Protein AF-A0A2D7BST9-F1 (afdb_monomer)

Mean predicted aligned error: 3.74 Å

Solvent-accessible surface area (backbone atoms only — not comparable to full-atom values): 4401 Å² total; per-residue (Å²): 117,68,67,63,52,54,49,53,53,51,58,56,50,33,64,56,93,43,72,68,53,22,50,47,38,43,60,50,57,76,44,48,95,76,50,51,78,66,34,51,51,45,49,52,57,55,49,70,45,54,65,65,57,43,42,44,32,59,77,73,34,42,71,59,34,45,69,75,30,65,72,54,41,74,66,75,103

Sequence (77 aa):
MTEDIIYKKLNFKARRGMKETTYIANKIINDYERLSSNEIKELEELLDLNDQEMFDLIFKDNLNFEKRFPNIKRYVK

Structure (mmCIF, N/CA/C/O backbone):
data_AF-A0A2D7BST9-F1
#
_entry.id   AF-A0A2D7BST9-F1
#
loop_
_atom_site.group_PDB
_atom_site.id
_atom_site.type_symbol
_atom_site.label_atom_id
_atom_site.label_alt_id
_atom_site.label_comp_id
_atom_site.label_asym_id
_atom_site.label_entity_id
_atom_site.label_seq_id
_atom_site.pdbx_PDB_ins_code
_atom_site.Cartn_x
_atom_site.Cartn_y
_atom_site.Cartn_z
_atom_site.occupancy
_atom_site.B_iso_or_equiv
_atom_site.auth_seq_id
_atom_site.auth_comp_id
_atom_site.auth_asym_id
_atom_site.auth_atom_id
_atom_site.pdbx_PDB_model_num
ATOM 1 N N . MET A 1 1 ? -7.739 10.233 18.798 1.00 47.97 1 MET A N 1
ATOM 2 C CA . MET A 1 1 ? -6.393 9.736 19.188 1.00 47.97 1 MET A CA 1
ATOM 3 C C . MET A 1 1 ? -5.964 8.526 18.361 1.00 47.97 1 MET A C 1
ATOM 5 O O . MET A 1 1 ? -4.827 8.504 17.922 1.00 47.97 1 MET A O 1
ATOM 9 N N . THR A 1 2 ? -6.839 7.547 18.112 1.00 60.97 2 THR A N 1
ATOM 10 C CA . THR A 1 2 ? -6.504 6.319 17.361 1.00 60.97 2 THR A CA 1
ATOM 11 C C . THR A 1 2 ? -6.185 6.563 15.879 1.00 60.97 2 THR A C 1
ATOM 13 O O . THR A 1 2 ? -5.240 5.981 15.357 1.00 60.97 2 THR A O 1
ATOM 16 N N . GLU A 1 3 ? -6.915 7.464 15.216 1.00 63.94 3 GLU A N 1
ATOM 17 C CA . GLU A 1 3 ? -6.731 7.766 13.783 1.00 63.94 3 GLU A CA 1
ATOM 18 C C . GLU A 1 3 ? -5.364 8.393 13.469 1.00 63.94 3 GLU A C 1
ATOM 20 O O . GLU A 1 3 ? -4.749 8.056 12.460 1.00 63.94 3 GLU A O 1
ATOM 25 N N . ASP A 1 4 ? -4.841 9.217 14.381 1.00 77.75 4 ASP A N 1
ATOM 26 C CA . ASP A 1 4 ? -3.526 9.861 14.262 1.00 77.75 4 ASP A CA 1
ATOM 27 C C . ASP A 1 4 ? -2.371 8.843 14.353 1.00 77.75 4 ASP A C 1
ATOM 29 O O . ASP A 1 4 ? -1.356 8.957 13.662 1.00 77.75 4 ASP A O 1
ATOM 33 N N . ILE A 1 5 ? -2.544 7.793 15.164 1.00 85.56 5 ILE A N 1
ATOM 34 C CA . ILE A 1 5 ? -1.559 6.711 15.315 1.00 85.56 5 ILE A CA 1
ATOM 35 C C . ILE A 1 5 ? -1.535 5.827 14.064 1.00 85.56 5 ILE A C 1
ATOM 37 O O . ILE A 1 5 ? -0.456 5.476 13.581 1.00 85.56 5 ILE A O 1
ATOM 41 N N . ILE A 1 6 ? -2.710 5.489 13.524 1.00 87.00 6 ILE A N 1
ATOM 42 C CA . ILE A 1 6 ? -2.825 4.684 12.300 1.00 87.00 6 ILE A CA 1
ATOM 43 C C . ILE A 1 6 ? -2.196 5.439 11.129 1.00 87.00 6 ILE A C 1
ATOM 45 O O . ILE A 1 6 ? -1.328 4.889 10.453 1.00 87.00 6 ILE A O 1
ATOM 49 N N . TYR A 1 7 ? -2.535 6.719 10.954 1.00 89.12 7 TYR A N 1
ATOM 50 C CA . TYR A 1 7 ? -1.930 7.555 9.920 1.00 89.12 7 TYR A CA 1
ATOM 51 C C . TYR A 1 7 ? -0.401 7.571 10.014 1.00 89.12 7 TYR A C 1
ATOM 53 O O . TYR A 1 7 ? 0.283 7.306 9.028 1.00 89.12 7 TYR A O 1
ATOM 61 N N . LYS A 1 8 ? 0.163 7.806 11.206 1.00 91.12 8 LYS A N 1
ATOM 62 C CA . LYS A 1 8 ? 1.622 7.811 11.408 1.00 91.12 8 LYS A CA 1
ATOM 63 C C . LYS A 1 8 ? 2.270 6.475 11.049 1.00 91.12 8 LYS A C 1
ATOM 65 O O . LYS A 1 8 ? 3.321 6.470 10.408 1.00 91.12 8 LYS A O 1
ATOM 70 N N . LYS A 1 9 ? 1.647 5.353 11.424 1.00 92.06 9 LYS A N 1
ATOM 71 C CA . LYS A 1 9 ? 2.113 4.001 11.075 1.00 92.06 9 LYS A CA 1
ATOM 72 C C . LYS A 1 9 ? 2.122 3.797 9.558 1.00 92.06 9 LYS A C 1
ATOM 74 O O . LYS A 1 9 ? 3.129 3.349 9.014 1.00 92.06 9 LYS A O 1
ATOM 79 N N . LEU A 1 10 ? 1.034 4.142 8.874 1.00 91.56 10 LEU A N 1
ATOM 80 C CA . LEU A 1 10 ? 0.923 3.967 7.424 1.00 91.56 10 LEU A CA 1
ATOM 81 C C . LEU A 1 10 ? 1.860 4.915 6.670 1.00 91.56 10 LEU A C 1
ATOM 83 O O . LEU A 1 10 ? 2.572 4.480 5.773 1.00 91.56 10 LEU A O 1
ATOM 87 N N . ASN A 1 11 ? 1.961 6.173 7.096 1.00 92.75 11 ASN A N 1
ATOM 88 C CA . ASN A 1 11 ? 2.887 7.149 6.524 1.00 92.75 11 ASN A CA 1
ATOM 89 C C . ASN A 1 11 ? 4.356 6.719 6.692 1.00 92.75 11 ASN A C 1
ATOM 91 O O . ASN A 1 11 ? 5.185 6.937 5.812 1.00 92.75 11 ASN A O 1
ATOM 95 N N . PHE A 1 12 ? 4.694 6.055 7.802 1.00 92.00 12 PHE A N 1
ATOM 96 C CA . PHE A 1 12 ? 6.010 5.440 7.959 1.00 92.00 12 PHE A CA 1
ATOM 97 C C . PHE A 1 12 ? 6.227 4.299 6.953 1.00 92.00 12 PHE A C 1
ATOM 99 O O . PHE A 1 12 ? 7.252 4.282 6.277 1.00 92.00 12 PHE A O 1
ATOM 106 N N . LYS A 1 13 ? 5.253 3.391 6.798 1.00 91.38 13 LYS A N 1
ATOM 107 C CA . LYS A 1 13 ? 5.315 2.277 5.830 1.00 91.38 13 LYS A CA 1
ATOM 108 C C . LYS A 1 13 ? 5.261 2.718 4.362 1.00 91.38 13 LYS A C 1
ATOM 110 O O . LYS A 1 13 ? 5.659 1.954 3.484 1.00 91.38 13 LYS A O 1
ATOM 115 N N . ALA A 1 14 ? 4.753 3.913 4.077 1.00 90.94 14 ALA A N 1
ATOM 116 C CA . ALA A 1 14 ? 4.700 4.487 2.734 1.00 90.94 14 ALA A CA 1
ATOM 117 C C . ALA A 1 14 ? 6.068 4.971 2.230 1.00 90.94 14 ALA A C 1
ATOM 119 O O . ALA A 1 14 ? 6.240 5.224 1.039 1.00 90.94 14 ALA A O 1
ATOM 120 N N . ARG A 1 15 ? 7.067 5.055 3.118 1.00 90.81 15 ARG A N 1
ATOM 121 C CA . ARG A 1 15 ? 8.462 5.303 2.746 1.00 90.81 15 ARG A CA 1
ATOM 122 C C . ARG A 1 15 ? 9.048 4.025 2.161 1.00 90.81 15 ARG A C 1
ATOM 124 O O . ARG A 1 15 ? 9.206 3.031 2.864 1.00 90.81 15 ARG A O 1
ATOM 131 N N . ARG A 1 16 ? 9.346 4.067 0.868 1.00 90.56 16 ARG A N 1
ATOM 132 C CA . ARG A 1 16 ? 9.696 2.907 0.049 1.00 90.56 16 ARG A CA 1
ATOM 133 C C . ARG A 1 16 ? 11.066 3.077 -0.596 1.00 90.56 16 ARG A C 1
ATOM 135 O O . ARG A 1 16 ? 11.552 4.197 -0.741 1.00 90.56 16 ARG A O 1
ATOM 142 N N . GLY A 1 17 ? 11.697 1.964 -0.966 1.00 91.12 17 GLY A N 1
ATOM 143 C CA . GLY A 1 17 ? 12.998 1.967 -1.638 1.00 91.12 17 GLY A CA 1
ATOM 144 C C . GLY A 1 17 ? 12.912 2.297 -3.131 1.00 91.12 17 GLY A C 1
ATOM 145 O O . GLY A 1 17 ? 13.880 2.801 -3.701 1.00 91.12 17 GLY A O 1
ATOM 146 N N . MET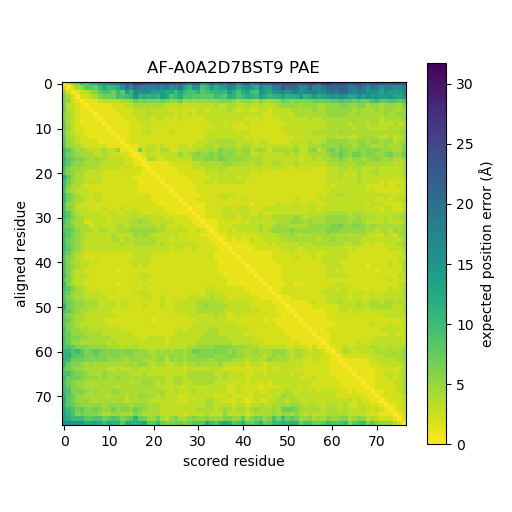 A 1 18 ? 11.761 2.049 -3.767 1.00 92.75 18 MET A N 1
ATOM 147 C CA . MET A 1 18 ? 11.536 2.310 -5.194 1.00 92.75 18 MET A CA 1
ATOM 148 C C . MET A 1 18 ? 10.704 3.579 -5.409 1.00 92.75 18 MET A C 1
ATOM 150 O O . MET A 1 18 ? 9.794 3.886 -4.636 1.00 92.75 18 MET A O 1
ATOM 154 N N . LYS A 1 19 ? 11.002 4.338 -6.472 1.00 92.00 19 LYS A N 1
ATOM 155 C 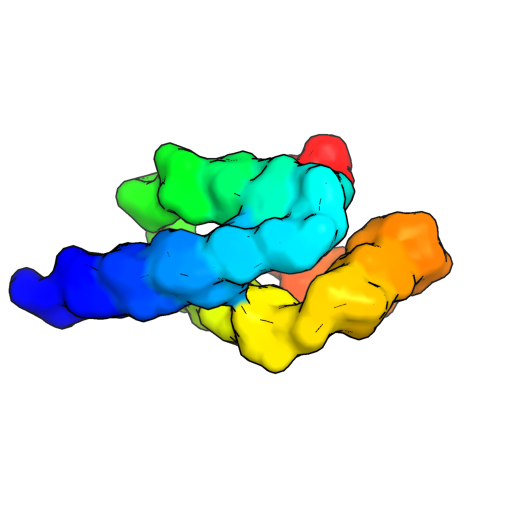CA . LYS A 1 19 ? 10.314 5.611 -6.757 1.00 92.00 19 LYS A CA 1
ATOM 156 C C . LYS A 1 19 ? 8.846 5.383 -7.107 1.00 92.00 19 LYS A C 1
ATOM 158 O O . LYS A 1 19 ? 7.990 6.147 -6.677 1.00 92.00 19 LYS A O 1
ATOM 163 N N . GLU A 1 20 ? 8.569 4.327 -7.857 1.00 89.75 20 GLU A N 1
ATOM 164 C CA . GLU A 1 20 ? 7.248 3.953 -8.344 1.00 89.75 20 GLU A CA 1
ATOM 165 C C . GLU A 1 20 ? 6.320 3.558 -7.191 1.00 89.75 20 GLU A C 1
ATOM 167 O O . GLU A 1 20 ? 5.217 4.091 -7.069 1.00 89.75 20 GLU A O 1
ATOM 172 N N . THR A 1 21 ? 6.784 2.691 -6.290 1.00 91.75 21 THR A N 1
ATOM 173 C CA . THR A 1 21 ? 6.021 2.282 -5.101 1.00 91.75 21 THR A CA 1
ATOM 174 C C . THR A 1 21 ? 5.866 3.435 -4.113 1.00 91.75 21 THR A C 1
ATOM 176 O O . THR A 1 21 ? 4.776 3.625 -3.576 1.00 91.75 21 THR A O 1
ATOM 179 N N . THR A 1 22 ? 6.904 4.268 -3.940 1.00 93.56 22 THR A N 1
ATOM 180 C CA . THR A 1 22 ? 6.827 5.510 -3.149 1.00 93.56 22 THR A CA 1
ATOM 181 C C . THR A 1 22 ? 5.745 6.439 -3.693 1.00 93.56 22 THR A C 1
ATOM 183 O O . THR A 1 22 ? 4.953 6.985 -2.927 1.00 93.56 22 THR A O 1
ATOM 186 N N . TYR A 1 23 ? 5.698 6.633 -5.014 1.00 92.31 23 TYR A N 1
ATOM 187 C CA . TYR A 1 23 ? 4.724 7.510 -5.657 1.00 92.31 23 TYR A CA 1
ATOM 188 C C . TYR A 1 23 ? 3.292 7.037 -5.397 1.00 92.31 23 TYR A C 1
ATOM 190 O O . TYR A 1 23 ? 2.462 7.833 -4.960 1.00 92.31 23 TYR A O 1
ATOM 198 N N . ILE A 1 24 ? 3.016 5.744 -5.592 1.00 91.75 24 ILE A N 1
ATOM 199 C CA . ILE A 1 24 ? 1.685 5.180 -5.342 1.00 91.75 24 ILE A CA 1
ATOM 200 C C . ILE A 1 24 ? 1.312 5.261 -3.860 1.00 91.75 24 ILE A C 1
ATOM 202 O O . ILE A 1 24 ? 0.225 5.734 -3.530 1.00 91.75 24 ILE A O 1
ATOM 206 N N . ALA A 1 25 ? 2.213 4.850 -2.965 1.00 93.06 25 ALA A N 1
ATOM 207 C CA . ALA A 1 25 ? 1.962 4.886 -1.529 1.00 93.06 25 ALA A CA 1
ATOM 208 C C . ALA A 1 25 ? 1.653 6.315 -1.051 1.00 93.06 25 ALA A C 1
ATOM 210 O O . ALA A 1 25 ? 0.654 6.534 -0.367 1.00 93.06 25 ALA A O 1
ATOM 211 N N . ASN A 1 26 ? 2.443 7.302 -1.483 1.00 92.69 26 ASN A N 1
ATOM 212 C CA . ASN A 1 26 ? 2.206 8.707 -1.151 1.00 92.69 26 ASN A CA 1
ATOM 213 C C . ASN A 1 26 ? 0.915 9.247 -1.771 1.00 92.69 26 ASN A C 1
ATOM 215 O O . ASN A 1 26 ? 0.208 10.005 -1.115 1.00 92.69 26 ASN A O 1
ATOM 219 N N . LYS A 1 27 ? 0.574 8.854 -3.006 1.00 92.50 27 LYS A N 1
ATOM 220 C CA . LYS A 1 27 ? -0.682 9.264 -3.654 1.00 92.50 27 LYS A CA 1
ATOM 221 C C . LYS A 1 27 ? -1.896 8.846 -2.819 1.00 92.50 27 LYS A C 1
ATOM 223 O O . LYS A 1 27 ? -2.804 9.651 -2.658 1.00 92.50 27 LYS A O 1
ATOM 228 N N . ILE A 1 28 ? -1.888 7.641 -2.243 1.00 92.62 28 ILE A N 1
ATOM 229 C CA . ILE A 1 28 ? -2.989 7.159 -1.394 1.00 92.62 28 ILE A CA 1
ATOM 230 C C . ILE A 1 28 ? -2.950 7.815 -0.001 1.00 92.62 28 ILE A C 1
ATOM 232 O O . ILE A 1 28 ? -3.981 8.255 0.501 1.00 92.62 28 ILE A O 1
ATOM 236 N N . ILE A 1 29 ? -1.767 7.926 0.617 1.00 91.81 29 ILE A N 1
ATOM 237 C CA . ILE A 1 29 ? -1.594 8.531 1.952 1.00 91.81 29 ILE A CA 1
ATOM 238 C C . ILE A 1 29 ? -1.983 10.011 1.978 1.00 91.81 29 ILE A C 1
ATOM 240 O O . ILE A 1 29 ? -2.551 10.473 2.963 1.00 91.81 29 ILE A O 1
ATOM 244 N N . ASN A 1 30 ? -1.721 10.755 0.904 1.00 91.62 30 ASN A N 1
ATOM 245 C CA . ASN A 1 30 ? -2.103 12.165 0.815 1.00 91.62 30 ASN A CA 1
ATOM 246 C C . ASN A 1 30 ? -3.627 12.372 0.843 1.00 91.62 30 ASN A C 1
ATOM 248 O O . ASN A 1 30 ? -4.083 13.440 1.239 1.00 91.62 30 ASN A O 1
ATOM 252 N N . ASP A 1 31 ? -4.408 11.357 0.464 1.00 91.62 31 ASP A N 1
ATOM 253 C CA . ASP A 1 31 ? -5.871 11.362 0.541 1.00 91.62 31 ASP A CA 1
ATOM 254 C C . ASP A 1 31 ? -6.403 10.661 1.807 1.00 91.62 31 ASP A C 1
ATOM 256 O O . ASP A 1 31 ? -7.604 10.412 1.900 1.00 91.62 31 ASP A O 1
ATOM 260 N N . TYR A 1 32 ? -5.549 10.364 2.800 1.00 89.00 32 TYR A N 1
ATOM 261 C CA . TYR A 1 32 ? -5.906 9.555 3.975 1.00 89.00 32 TYR A CA 1
ATOM 262 C C . TYR A 1 32 ? -7.165 10.035 4.710 1.00 89.00 32 TYR A C 1
ATOM 264 O O . TYR A 1 32 ? -8.019 9.219 5.043 1.00 89.00 32 TYR A O 1
ATOM 272 N N . GLU A 1 33 ? -7.330 11.347 4.907 1.00 87.88 33 GLU A N 1
ATOM 273 C CA . GLU A 1 33 ? -8.508 11.922 5.587 1.00 87.88 33 GLU A CA 1
ATOM 274 C C . GLU A 1 33 ? -9.832 11.674 4.843 1.00 87.88 33 GLU A C 1
ATOM 276 O O . GLU A 1 33 ? -10.910 11.824 5.413 1.00 87.88 33 GLU A 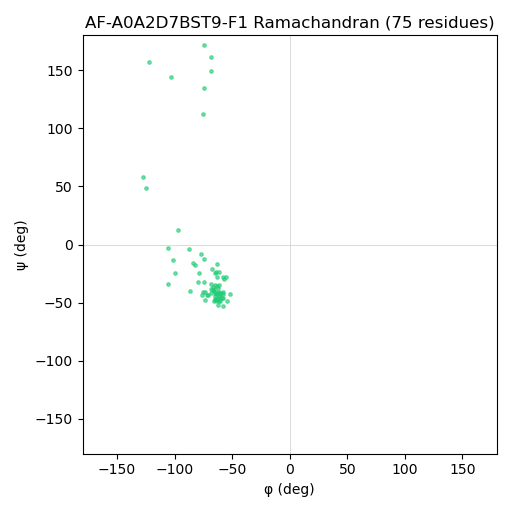O 1
ATOM 281 N N . ARG A 1 34 ? -9.761 11.306 3.560 1.00 89.00 34 ARG A N 1
ATOM 282 C CA . ARG A 1 34 ? -10.910 11.029 2.692 1.00 89.00 34 ARG A CA 1
ATOM 283 C C . ARG A 1 34 ? -11.103 9.537 2.433 1.00 89.00 34 ARG A C 1
ATOM 285 O O . ARG A 1 34 ? -12.057 9.172 1.745 1.00 89.00 34 ARG A O 1
ATOM 292 N N . LEU A 1 35 ? -10.215 8.684 2.947 1.00 89.19 35 LEU A N 1
ATOM 293 C CA . LEU A 1 35 ? -10.323 7.239 2.787 1.00 89.19 35 LEU A CA 1
ATOM 294 C C . LEU A 1 35 ? -11.424 6.686 3.688 1.00 89.19 35 LEU A C 1
ATOM 296 O O . LEU A 1 35 ? -11.512 6.979 4.880 1.00 89.19 35 LEU A O 1
ATOM 300 N N . SER A 1 36 ? -12.247 5.815 3.118 1.00 91.69 36 SER A N 1
ATOM 301 C CA . SER A 1 36 ? -13.168 4.990 3.891 1.00 91.69 36 SER A CA 1
ATOM 302 C C . SER A 1 36 ? -12.415 3.947 4.725 1.00 91.69 36 SER A C 1
ATOM 304 O O . SER A 1 36 ? -11.281 3.571 4.427 1.00 91.69 36 SER A O 1
ATOM 306 N N . SER A 1 37 ? -13.068 3.383 5.744 1.00 90.25 37 SER A N 1
ATOM 307 C CA . SER A 1 37 ? -12.458 2.337 6.578 1.00 90.25 37 SER A CA 1
ATOM 308 C C . SER A 1 37 ? -12.014 1.098 5.786 1.00 90.25 37 SER A C 1
ATOM 310 O O . SER A 1 37 ? -11.075 0.423 6.198 1.00 90.25 37 SER A O 1
ATOM 312 N N . ASN A 1 38 ? -12.664 0.794 4.657 1.00 92.69 38 ASN A N 1
ATOM 313 C CA . ASN A 1 38 ? -12.257 -0.303 3.774 1.00 92.69 38 ASN A CA 1
ATOM 314 C C . ASN A 1 38 ? -10.989 0.048 2.990 1.00 92.69 38 ASN A C 1
ATOM 316 O O . ASN A 1 38 ? -10.090 -0.778 2.887 1.00 92.69 38 ASN A O 1
ATOM 320 N N . GLU A 1 39 ? -10.879 1.284 2.503 1.00 92.56 39 GLU A N 1
ATOM 321 C CA . GLU A 1 39 ? -9.676 1.758 1.814 1.00 92.56 39 GLU A CA 1
ATOM 322 C C . GLU A 1 39 ? -8.471 1.840 2.750 1.00 92.56 39 GLU A C 1
ATOM 324 O O . GLU A 1 39 ? -7.366 1.498 2.346 1.00 92.56 39 GLU 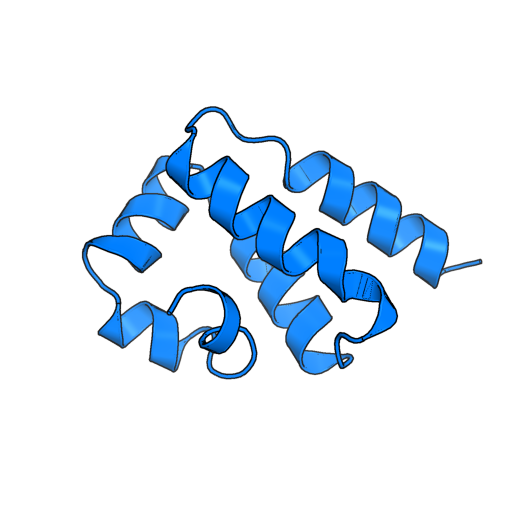A O 1
ATOM 329 N N . ILE A 1 40 ? -8.675 2.229 4.012 1.00 92.00 40 ILE A N 1
ATOM 330 C CA . ILE A 1 40 ? -7.606 2.232 5.021 1.00 92.00 40 ILE A CA 1
ATOM 331 C C . ILE A 1 40 ? -7.101 0.808 5.284 1.00 92.00 40 ILE A C 1
ATOM 333 O O . ILE A 1 40 ? -5.894 0.603 5.400 1.00 92.00 40 ILE A O 1
ATOM 337 N N . LYS A 1 41 ? -7.999 -0.185 5.349 1.00 93.06 41 LYS A N 1
ATOM 338 C CA . LYS A 1 41 ? -7.613 -1.597 5.503 1.00 93.06 41 LYS A CA 1
ATOM 339 C C . LYS A 1 41 ? -6.829 -2.106 4.298 1.00 93.06 41 LYS A C 1
ATOM 341 O O . LYS A 1 41 ? -5.771 -2.696 4.475 1.00 93.06 41 LYS A O 1
ATOM 346 N N . GLU A 1 42 ? -7.313 -1.834 3.089 1.00 94.12 42 GLU A N 1
ATOM 347 C CA . GLU A 1 42 ? -6.609 -2.207 1.857 1.00 94.12 42 GLU A CA 1
ATOM 348 C C . GLU A 1 42 ? -5.249 -1.514 1.739 1.00 94.12 42 GLU A C 1
ATOM 350 O O . GLU A 1 42 ? -4.283 -2.130 1.302 1.00 94.12 42 GLU A O 1
ATOM 355 N N . LEU A 1 43 ? -5.148 -0.251 2.160 1.00 93.69 43 LEU A N 1
ATOM 356 C CA . LEU A 1 43 ? -3.880 0.466 2.219 1.00 93.69 43 LEU A CA 1
ATOM 357 C C . LEU A 1 43 ? -2.926 -0.168 3.232 1.00 93.69 43 LEU A C 1
ATOM 359 O O . LEU A 1 43 ? -1.740 -0.288 2.942 1.00 93.69 43 LEU A O 1
ATOM 363 N N . GLU A 1 44 ? -3.413 -0.580 4.404 1.00 93.88 44 GLU A N 1
ATOM 364 C CA . GLU A 1 44 ? -2.578 -1.283 5.379 1.00 93.88 44 GLU A CA 1
ATOM 365 C C . GLU A 1 44 ? -2.027 -2.594 4.802 1.00 93.88 44 GLU A C 1
ATOM 367 O O . GLU A 1 44 ? -0.820 -2.819 4.888 1.00 93.88 44 GLU A O 1
ATOM 372 N N . GLU A 1 45 ? -2.874 -3.391 4.145 1.00 94.44 45 GLU A N 1
ATOM 373 C CA . GLU A 1 45 ? -2.468 -4.633 3.479 1.00 94.44 45 GLU A CA 1
ATOM 374 C C . GLU A 1 45 ? -1.502 -4.396 2.309 1.00 94.44 45 GLU A C 1
ATOM 376 O O . GLU A 1 45 ? -0.514 -5.116 2.167 1.00 94.44 45 GLU A O 1
ATOM 381 N N . LEU A 1 46 ? -1.745 -3.376 1.479 1.00 93.75 46 LEU A N 1
ATOM 382 C CA . LEU A 1 46 ? -0.846 -2.998 0.387 1.00 93.75 46 LEU A CA 1
ATOM 383 C C . LEU A 1 46 ? 0.525 -2.585 0.931 1.00 93.75 46 LEU A C 1
ATOM 385 O O . LEU A 1 46 ? 1.558 -2.945 0.370 1.00 93.75 46 LEU A O 1
ATOM 389 N N . LEU A 1 47 ? 0.536 -1.844 2.042 1.00 93.12 47 LEU A N 1
ATOM 390 C CA . LEU A 1 47 ? 1.757 -1.389 2.689 1.00 93.12 47 LEU A CA 1
ATOM 391 C C . LEU A 1 47 ? 2.464 -2.483 3.511 1.00 93.12 47 LEU A C 1
ATOM 393 O O . LEU A 1 47 ? 3.595 -2.258 3.942 1.00 93.12 47 LEU A O 1
ATOM 397 N N . ASP A 1 48 ? 1.858 -3.649 3.713 1.00 94.12 48 ASP A N 1
ATOM 398 C CA . ASP A 1 48 ? 2.543 -4.820 4.274 1.00 94.12 48 ASP A CA 1
ATOM 399 C C . ASP A 1 48 ? 3.337 -5.612 3.228 1.00 94.12 48 ASP A C 1
ATOM 401 O O . ASP A 1 48 ? 4.251 -6.352 3.592 1.00 94.12 48 ASP A O 1
ATOM 405 N N . LEU A 1 49 ? 3.060 -5.416 1.935 1.00 93.38 49 LEU A N 1
ATOM 406 C CA . LEU A 1 49 ? 3.887 -5.965 0.860 1.00 93.38 49 LEU A CA 1
ATOM 407 C C . LEU A 1 49 ? 5.256 -5.285 0.837 1.00 93.38 49 LEU A C 1
ATOM 409 O O . LEU A 1 49 ? 5.372 -4.091 1.134 1.00 93.38 49 LEU A O 1
ATOM 413 N N . ASN A 1 50 ? 6.293 -6.009 0.418 1.00 92.81 50 ASN A N 1
ATOM 414 C CA . ASN A 1 50 ? 7.583 -5.382 0.135 1.00 92.81 50 ASN A CA 1
ATOM 415 C C . ASN A 1 50 ? 7.548 -4.587 -1.191 1.00 92.81 50 ASN A C 1
ATOM 417 O O . ASN A 1 50 ? 6.573 -4.629 -1.941 1.00 92.81 50 ASN A O 1
ATOM 421 N N . ASP A 1 51 ? 8.611 -3.833 -1.484 1.00 91.81 51 ASP A N 1
ATOM 422 C CA . ASP A 1 51 ? 8.693 -3.005 -2.695 1.00 91.81 51 ASP A CA 1
ATOM 423 C C . ASP A 1 51 ? 8.531 -3.801 -3.997 1.00 91.81 51 ASP A C 1
ATOM 425 O O . ASP A 1 51 ? 7.810 -3.378 -4.898 1.00 91.81 51 ASP A O 1
ATOM 429 N N . GLN A 1 52 ? 9.167 -4.967 -4.090 1.00 91.94 52 GLN A N 1
ATOM 430 C CA . GLN A 1 52 ? 9.122 -5.790 -5.292 1.00 91.94 52 GLN A CA 1
ATOM 431 C C . GLN A 1 52 ? 7.738 -6.419 -5.488 1.00 91.94 52 GLN A C 1
ATOM 433 O O . GLN A 1 52 ? 7.205 -6.383 -6.591 1.00 91.94 52 GLN A O 1
ATOM 438 N N . GLU A 1 53 ? 7.129 -6.930 -4.418 1.00 94.38 53 GLU A N 1
ATOM 439 C CA . GLU A 1 53 ? 5.773 -7.485 -4.437 1.00 94.38 53 GLU A CA 1
ATOM 440 C C . GLU A 1 53 ? 4.736 -6.428 -4.807 1.00 94.38 53 GLU A C 1
ATOM 442 O O . GLU A 1 53 ? 3.874 -6.673 -5.648 1.00 94.38 53 GLU A O 1
ATOM 447 N N . MET A 1 54 ? 4.830 -5.240 -4.205 1.00 93.69 54 MET A N 1
ATOM 448 C CA . MET A 1 54 ? 3.946 -4.121 -4.515 1.00 93.69 54 MET A CA 1
ATOM 449 C C . MET A 1 54 ? 4.097 -3.703 -5.980 1.00 93.69 54 MET A C 1
ATOM 451 O O . MET A 1 54 ? 3.096 -3.501 -6.666 1.00 93.69 54 MET A O 1
ATOM 455 N N . PHE A 1 55 ? 5.335 -3.603 -6.469 1.00 93.56 55 PHE A N 1
ATOM 456 C CA . PHE A 1 55 ? 5.607 -3.260 -7.858 1.00 93.56 55 PHE A CA 1
ATOM 457 C C . PHE A 1 55 ? 5.051 -4.312 -8.823 1.00 93.56 55 PHE A C 1
ATOM 459 O O . PHE A 1 55 ? 4.317 -3.967 -9.746 1.00 93.56 55 PHE A O 1
ATOM 466 N N . ASP A 1 56 ? 5.368 -5.590 -8.612 1.00 94.38 56 ASP A N 1
ATOM 467 C CA . ASP A 1 56 ? 4.914 -6.673 -9.484 1.00 94.38 56 ASP A CA 1
ATOM 468 C C . ASP A 1 56 ? 3.386 -6.751 -9.501 1.00 94.38 56 ASP A C 1
ATOM 470 O O . ASP A 1 56 ? 2.781 -6.844 -10.569 1.00 94.38 56 ASP A O 1
ATOM 474 N N . LEU A 1 57 ? 2.745 -6.615 -8.342 1.00 93.50 57 LEU A N 1
ATOM 475 C CA . LEU A 1 57 ? 1.294 -6.653 -8.245 1.00 93.50 57 LEU A CA 1
ATOM 476 C C . LEU A 1 57 ? 0.634 -5.473 -8.973 1.00 93.50 57 LEU A C 1
ATOM 478 O O . LEU A 1 57 ? -0.321 -5.671 -9.715 1.00 93.50 57 LEU A O 1
ATOM 482 N N . ILE A 1 58 ? 1.154 -4.256 -8.813 1.00 91.06 58 ILE A N 1
ATOM 483 C CA . ILE A 1 58 ? 0.581 -3.053 -9.433 1.00 91.06 58 ILE A CA 1
ATOM 484 C C . ILE A 1 58 ? 0.860 -2.993 -10.941 1.00 91.06 58 ILE A C 1
ATOM 486 O O . ILE A 1 58 ? -0.041 -2.708 -11.731 1.00 91.06 58 ILE A O 1
ATOM 490 N N . PHE A 1 59 ? 2.109 -3.228 -11.345 1.00 89.75 59 PHE A N 1
ATOM 491 C CA . PHE A 1 59 ? 2.579 -2.938 -12.701 1.00 89.75 59 PHE A CA 1
ATOM 492 C C . PHE A 1 59 ? 2.627 -4.166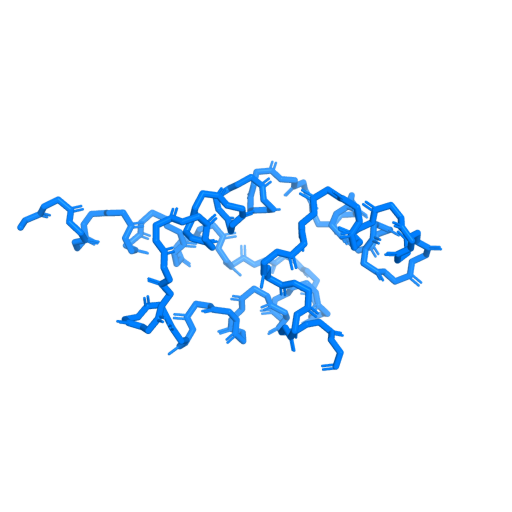 -13.612 1.00 89.75 59 PHE A C 1
ATOM 494 O O . PHE A 1 59 ? 2.544 -4.002 -14.829 1.00 89.75 59 PHE A O 1
ATOM 501 N N . LYS A 1 60 ? 2.750 -5.385 -13.068 1.00 90.88 60 LYS A N 1
ATOM 502 C CA . LYS A 1 60 ? 2.772 -6.624 -13.869 1.00 90.88 60 LYS A CA 1
ATOM 503 C C . LYS A 1 60 ? 1.479 -7.426 -13.764 1.00 90.88 60 LYS A C 1
ATOM 505 O O . LYS A 1 60 ? 1.076 -8.023 -14.756 1.00 90.88 60 LYS A O 1
ATOM 510 N N . ASP A 1 61 ? 0.817 -7.413 -12.608 1.00 91.31 61 ASP A N 1
ATOM 511 C CA . ASP A 1 61 ? -0.371 -8.229 -12.332 1.00 91.31 61 ASP A CA 1
ATOM 512 C C . ASP A 1 61 ? -1.581 -7.397 -11.871 1.00 91.31 61 ASP A C 1
ATOM 514 O O . ASP A 1 61 ? -2.271 -7.694 -10.891 1.00 91.31 61 ASP A O 1
ATOM 518 N N . ASN A 1 62 ? -1.854 -6.325 -12.620 1.00 88.62 62 ASN A N 1
ATOM 519 C CA . ASN A 1 62 ? -2.890 -5.346 -12.287 1.00 88.62 62 ASN A CA 1
ATOM 520 C C . ASN A 1 62 ? -4.292 -5.982 -12.141 1.00 88.62 62 ASN A C 1
ATOM 522 O O . ASN A 1 62 ? -5.104 -5.549 -11.331 1.00 88.62 62 ASN A O 1
ATOM 526 N N . LEU A 1 63 ? -4.586 -7.072 -12.861 1.00 89.62 63 LEU A N 1
ATOM 527 C CA . LEU A 1 63 ? -5.850 -7.799 -12.689 1.00 89.62 63 LEU A CA 1
ATOM 528 C C . LEU A 1 63 ? -5.992 -8.390 -11.280 1.00 89.62 63 LEU A C 1
ATOM 530 O O . LEU A 1 63 ? -7.080 -8.334 -10.703 1.00 89.62 63 LEU A O 1
ATOM 534 N N . ASN A 1 64 ? -4.923 -8.960 -10.720 1.00 90.44 64 ASN A N 1
ATOM 535 C CA . ASN A 1 64 ? -4.940 -9.455 -9.347 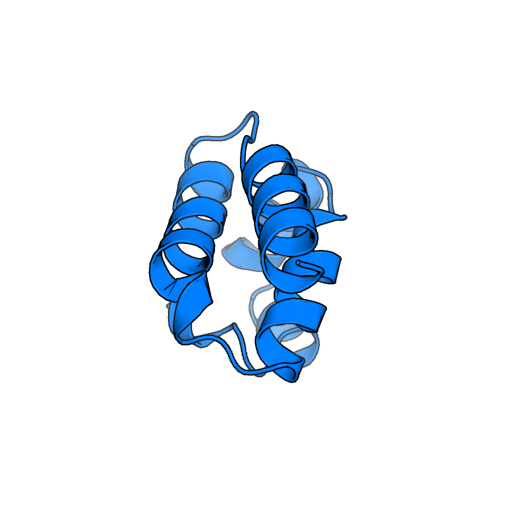1.00 90.44 64 ASN A CA 1
ATOM 536 C C . ASN A 1 64 ? -4.894 -8.316 -8.331 1.00 90.44 64 ASN A C 1
ATOM 538 O O . ASN A 1 64 ? -5.547 -8.419 -7.291 1.00 90.44 64 ASN A O 1
ATOM 542 N N . PHE A 1 65 ? -4.221 -7.209 -8.650 1.00 92.12 65 PHE A N 1
ATOM 543 C CA . PHE A 1 65 ? -4.305 -5.991 -7.852 1.00 92.12 65 PHE A CA 1
ATOM 544 C C . PHE A 1 65 ? -5.750 -5.484 -7.739 1.00 92.12 65 PHE A C 1
ATOM 546 O O . PHE A 1 65 ? -6.250 -5.345 -6.629 1.00 92.12 65 PHE A O 1
ATOM 553 N N . GLU A 1 66 ? -6.468 -5.290 -8.850 1.00 91.56 66 GLU A N 1
ATOM 554 C CA . GLU A 1 66 ? -7.852 -4.790 -8.824 1.00 91.56 66 GLU A CA 1
ATOM 555 C C . GLU A 1 66 ? -8.826 -5.741 -8.108 1.00 91.56 66 GLU A C 1
ATOM 557 O O . GLU A 1 66 ? -9.832 -5.287 -7.559 1.00 91.56 66 GLU A O 1
ATOM 562 N N . LYS A 1 67 ? -8.546 -7.052 -8.112 1.00 91.81 67 LYS A N 1
ATOM 563 C CA . LYS A 1 67 ? -9.330 -8.054 -7.371 1.00 91.81 67 LYS A CA 1
ATOM 564 C C . LYS A 1 67 ? -9.053 -8.022 -5.873 1.00 91.81 67 LYS A C 1
ATOM 566 O O . LYS A 1 67 ? -9.986 -8.188 -5.093 1.00 91.81 67 LYS A O 1
ATOM 571 N N . ARG A 1 68 ? -7.787 -7.859 -5.482 1.00 91.25 68 ARG A N 1
ATOM 572 C CA . ARG A 1 68 ? -7.354 -7.858 -4.078 1.00 91.25 68 ARG A CA 1
ATOM 573 C C . ARG A 1 68 ? -7.613 -6.516 -3.394 1.00 91.25 68 ARG A C 1
ATOM 575 O O . ARG A 1 68 ? -7.932 -6.496 -2.215 1.00 91.25 68 ARG A O 1
ATOM 582 N N . PHE A 1 69 ? -7.522 -5.428 -4.151 1.00 93.25 69 PHE A N 1
ATOM 583 C CA . PHE A 1 69 ? -7.613 -4.049 -3.677 1.00 93.25 69 PHE A CA 1
ATOM 584 C C . PHE A 1 69 ? -8.666 -3.237 -4.456 1.00 93.25 69 PHE A C 1
ATOM 586 O O . PHE A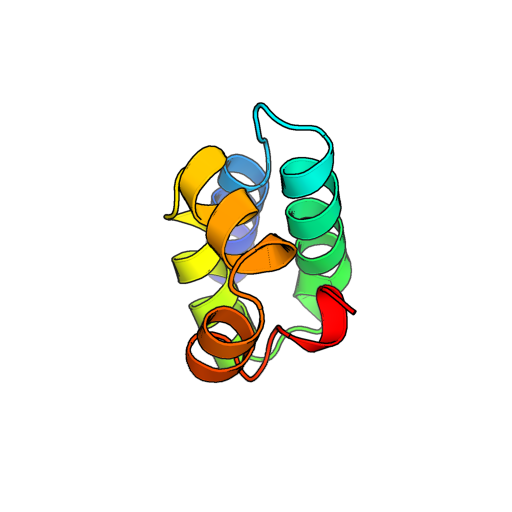 1 69 ? -8.350 -2.231 -5.109 1.00 93.25 69 PHE A O 1
ATOM 593 N N . PRO A 1 70 ? -9.937 -3.682 -4.459 1.00 92.38 70 PRO A N 1
ATOM 594 C CA . PRO A 1 70 ? -10.984 -3.083 -5.277 1.00 92.38 70 PRO A CA 1
ATOM 595 C C . PRO A 1 70 ?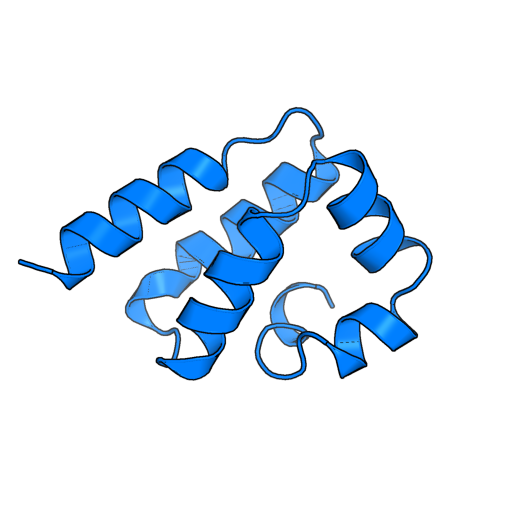 -11.327 -1.640 -4.899 1.00 92.38 70 PRO A C 1
ATOM 597 O O . PRO A 1 70 ? -11.826 -0.916 -5.767 1.00 92.38 70 PRO A O 1
ATOM 600 N N . ASN A 1 71 ? -11.087 -1.214 -3.654 1.00 92.44 71 ASN A N 1
ATOM 601 C CA . ASN A 1 71 ? -11.428 0.131 -3.195 1.00 92.44 71 ASN A CA 1
ATOM 602 C C . ASN A 1 71 ? -10.303 1.134 -3.497 1.00 92.44 71 ASN A C 1
ATOM 604 O O . ASN A 1 71 ? -10.577 2.236 -3.975 1.00 92.44 71 ASN A O 1
ATOM 608 N N . ILE A 1 72 ? -9.035 0.742 -3.330 1.00 91.00 72 ILE A N 1
ATOM 609 C CA . ILE A 1 72 ? -7.889 1.634 -3.593 1.00 91.00 72 ILE A CA 1
ATOM 610 C C . ILE A 1 72 ? -7.394 1.616 -5.048 1.00 91.00 72 ILE A C 1
ATOM 612 O O . ILE A 1 72 ? -6.541 2.425 -5.418 1.00 91.00 72 ILE A O 1
ATOM 616 N N . LYS A 1 73 ? -7.957 0.775 -5.929 1.00 89.81 73 LYS A N 1
ATOM 617 C CA . LYS A 1 73 ? -7.541 0.716 -7.345 1.00 89.81 73 LYS A CA 1
ATOM 618 C C . LYS A 1 73 ? -7.611 2.047 -8.096 1.00 89.81 73 LYS A C 1
ATOM 620 O O . LYS A 1 73 ? -6.836 2.284 -9.019 1.00 89.81 73 LYS A O 1
ATOM 625 N N . ARG A 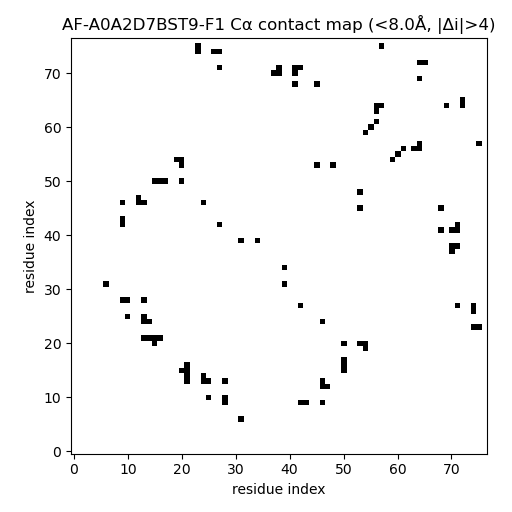1 74 ? -8.512 2.945 -7.681 1.00 87.81 74 ARG A N 1
ATOM 626 C CA . ARG A 1 74 ? -8.672 4.285 -8.273 1.00 87.81 74 ARG A CA 1
ATOM 627 C C . ARG A 1 74 ? -7.424 5.162 -8.139 1.00 87.81 74 ARG A C 1
ATOM 629 O O . ARG A 1 74 ? -7.247 6.075 -8.934 1.00 87.81 74 ARG A O 1
ATOM 636 N N . TYR A 1 75 ? -6.565 4.881 -7.161 1.00 85.19 75 TYR A N 1
ATOM 637 C CA . TYR A 1 75 ? -5.331 5.631 -6.928 1.00 85.19 75 TYR A CA 1
ATOM 638 C C . TYR A 1 75 ? -4.170 5.156 -7.802 1.00 85.19 75 TYR A C 1
ATOM 640 O O . TYR A 1 75 ? -3.182 5.871 -7.948 1.00 85.19 75 TYR A O 1
ATOM 648 N N . VAL A 1 76 ? -4.284 3.970 -8.392 1.00 80.50 76 VAL A N 1
ATOM 649 C CA . VAL A 1 76 ? -3.216 3.330 -9.169 1.00 80.50 76 VAL A CA 1
ATOM 650 C C . VAL A 1 76 ? -3.433 3.469 -10.680 1.00 80.50 76 VAL A C 1
ATOM 652 O O . VAL A 1 76 ? -2.500 3.275 -11.454 1.00 80.50 76 VAL A O 1
ATOM 655 N N . LYS A 1 77 ? -4.638 3.879 -11.090 1.00 67.00 77 LYS A N 1
ATOM 656 C CA . LYS A 1 77 ? -4.924 4.357 -12.447 1.00 67.00 77 LYS A CA 1
ATOM 657 C C . LYS A 1 77 ? -4.383 5.763 -12.712 1.00 67.00 77 LYS A C 1
ATOM 659 O O . LYS A 1 77 ? -4.212 6.561 -11.749 1.00 67.00 77 LYS A O 1
#

Secondary structure (DSSP, 8-state):
-HHHHHHHHHHHHT--SSHHHHHHHHHHHTTGGG--HHHHHHHHHHHHS-HHHHHIIIII-HHHHHHH-TTGGGGT-

Radius of gyration: 11.6 Å; Cα contacts (8 Å, |Δi|>4): 55; chains: 1; bounding box: 26×22×33 Å

Foldseek 3Di:
DVLVVLLVVLVVLLDAPDPLSVQLSVLLSVCSVVDDPLQSVLSVVLSVDHPVRNCCCLPVVVVVVCVSRVRSNVSSD

pLDDT: mean 89.59, std 7.63, range [47.97, 94.44]